Protein AF-A0A1F3SPY7-F1 (afdb_monomer)

Foldseek 3Di:
DPLPLVLCLVCVVVLLVQLCVVPVQDDSVCSVVCSRPLVSSVVSCC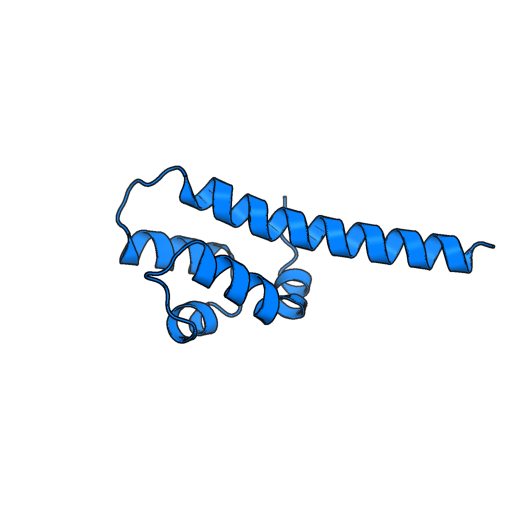VRPHDDPPVPNVSSVVSSVVSVVVVVVVVVVVVVVVVD

Sequence (84 aa):
MKLNEDTIKGKWREIKGEVQKAWGKLTDDDLDKTKGDAKAISGLIQQKYGKTKEGYDKKLTGILKRFEDQKEKAVKEVKKSLKH

Radius of gyration: 14.61 Å; Cα contacts (8 Å, |Δi|>4): 50; chains: 1; bounding box: 44×20×33 Å

Secondary structure (DSSP, 8-state):
----HHHHHHTHHHHHHHHHHH-TTS-HHHHHTTTT-HHHHHHHHHHHH-S--THHHHHHHHHHHHHHHHHHHHHHHHHHHT--

Nearest PDB structures (foldseek):
  1ryk-assembly1_A  TM=7.075E-01  e=6.164E-02  Escherichia coli

pLDDT: mean 81.54, std 9.94, range [45.28, 90.19]

Mean predicted aligned error: 6.25 Å

Structure (mmCIF, N/CA/C/O backbone):
data_AF-A0A1F3SPY7-F1
#
_entry.id   AF-A0A1F3SPY7-F1
#
loop_
_atom_site.group_PDB
_atom_site.id
_atom_site.type_symbol
_atom_site.label_atom_id
_atom_site.label_alt_id
_atom_site.label_comp_id
_atom_site.label_asym_id
_atom_site.label_entity_id
_atom_site.label_seq_id
_atom_site.pdbx_PDB_ins_code
_atom_site.Cartn_x
_atom_site.Cartn_y
_atom_site.Cartn_z
_atom_site.occupancy
_atom_site.B_iso_or_equiv
_atom_site.auth_seq_id
_atom_site.auth_comp_id
_atom_site.auth_asym_id
_atom_site.auth_atom_id
_atom_site.pdbx_PDB_model_num
ATOM 1 N N . MET A 1 1 ? 11.734 10.077 1.292 1.00 45.28 1 MET A N 1
ATOM 2 C CA . MET A 1 1 ? 11.758 9.132 0.154 1.00 45.28 1 MET A CA 1
ATOM 3 C C . MET A 1 1 ? 10.692 9.573 -0.833 1.00 45.28 1 MET A C 1
ATOM 5 O O . MET A 1 1 ? 9.533 9.632 -0.445 1.00 45.28 1 MET A O 1
ATOM 9 N N . LYS A 1 2 ? 11.073 9.979 -2.051 1.00 47.28 2 LYS A N 1
ATOM 10 C CA . LYS A 1 2 ? 10.106 10.169 -3.138 1.00 47.28 2 LYS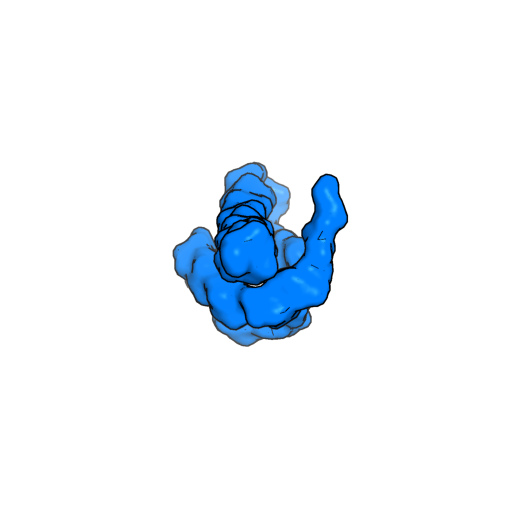 A CA 1
ATOM 11 C C . LYS A 1 2 ? 9.813 8.781 -3.680 1.00 47.28 2 LYS A C 1
ATOM 13 O O . LYS A 1 2 ? 10.681 8.171 -4.287 1.00 47.28 2 LYS A O 1
ATOM 18 N N . LEU A 1 3 ? 8.634 8.277 -3.356 1.00 57.53 3 LEU A N 1
ATOM 19 C CA . LEU A 1 3 ? 8.122 7.049 -3.931 1.00 57.53 3 LEU A CA 1
ATOM 20 C C . LEU A 1 3 ? 7.933 7.318 -5.430 1.00 57.53 3 LEU A C 1
ATOM 22 O O . LEU A 1 3 ? 7.174 8.217 -5.792 1.00 57.53 3 LEU A O 1
ATOM 26 N N . ASN A 1 4 ? 8.671 6.624 -6.295 1.00 62.06 4 ASN A N 1
ATOM 27 C CA . ASN A 1 4 ? 8.546 6.838 -7.736 1.00 62.06 4 ASN A CA 1
ATOM 28 C C . ASN A 1 4 ? 7.179 6.317 -8.200 1.00 62.06 4 ASN A C 1
ATOM 30 O O . ASN A 1 4 ? 6.985 5.106 -8.306 1.00 62.06 4 ASN A O 1
ATOM 34 N N . GLU A 1 5 ? 6.250 7.229 -8.489 1.00 67.00 5 GLU A N 1
ATOM 35 C CA . GLU A 1 5 ? 4.889 6.931 -8.957 1.00 67.00 5 GLU A CA 1
ATOM 36 C C . GLU A 1 5 ? 4.879 5.974 -10.159 1.00 67.00 5 GLU A C 1
ATOM 38 O O . GLU A 1 5 ? 4.060 5.059 -10.214 1.00 67.00 5 GLU A O 1
ATOM 43 N N . ASP A 1 6 ? 5.847 6.100 -11.071 1.00 71.25 6 ASP A N 1
ATOM 44 C CA . ASP A 1 6 ? 6.043 5.179 -12.198 1.00 71.25 6 ASP A CA 1
ATOM 45 C C . ASP A 1 6 ? 6.300 3.730 -11.770 1.00 71.25 6 ASP A C 1
ATOM 47 O O . ASP A 1 6 ? 5.793 2.786 -12.379 1.00 71.25 6 ASP A O 1
ATOM 51 N N . THR A 1 7 ? 7.071 3.528 -10.698 1.00 70.25 7 THR A N 1
ATOM 52 C CA . THR A 1 7 ? 7.352 2.186 -10.173 1.00 70.25 7 THR A CA 1
ATOM 53 C C . THR A 1 7 ? 6.096 1.587 -9.550 1.00 70.25 7 THR A C 1
ATOM 55 O O . THR A 1 7 ? 5.809 0.408 -9.766 1.00 70.25 7 THR A O 1
ATOM 58 N N . ILE A 1 8 ? 5.334 2.396 -8.807 1.00 74.31 8 ILE A N 1
ATOM 59 C CA . ILE A 1 8 ? 4.092 1.937 -8.185 1.00 74.31 8 ILE A CA 1
ATOM 60 C C . ILE A 1 8 ? 3.089 1.560 -9.262 1.00 74.31 8 ILE A C 1
ATOM 62 O O . ILE A 1 8 ? 2.517 0.487 -9.170 1.00 74.31 8 ILE A O 1
ATOM 66 N N . LYS A 1 9 ? 2.927 2.383 -10.307 1.00 75.50 9 LYS A N 1
ATOM 67 C CA . LYS A 1 9 ? 2.023 2.103 -11.431 1.00 75.50 9 LYS A CA 1
ATOM 68 C C . LYS A 1 9 ? 2.361 0.788 -12.129 1.00 75.50 9 LYS A C 1
ATOM 70 O O . LYS A 1 9 ? 1.463 -0.016 -12.366 1.00 75.50 9 LYS A O 1
ATOM 75 N N . GLY A 1 10 ? 3.643 0.527 -12.394 1.00 80.75 10 GLY A N 1
ATOM 76 C CA . GLY A 1 10 ? 4.082 -0.717 -13.037 1.00 80.75 10 GLY A CA 1
ATOM 77 C C . GLY A 1 10 ? 3.799 -1.975 -12.209 1.00 80.75 10 GLY A C 1
ATOM 78 O O . GLY A 1 10 ? 3.429 -3.006 -12.764 1.00 80.75 10 GLY A O 1
ATOM 79 N N . LYS A 1 11 ? 3.919 -1.888 -10.878 1.00 83.69 11 LYS A N 1
ATOM 80 C CA . LYS A 1 11 ? 3.631 -2.994 -9.947 1.00 83.69 11 LYS A CA 1
ATOM 81 C C . LYS A 1 11 ? 2.301 -2.841 -9.211 1.00 83.69 11 LYS A C 1
ATOM 83 O O . LYS A 1 11 ? 2.060 -3.517 -8.210 1.00 83.69 11 LYS A O 1
ATOM 88 N N . TRP A 1 12 ? 1.415 -1.979 -9.708 1.00 85.75 12 TRP A N 1
ATOM 89 C CA . TRP A 1 12 ? 0.232 -1.566 -8.962 1.00 85.75 12 TRP A CA 1
ATOM 90 C C . TRP A 1 12 ? -0.702 -2.741 -8.696 1.00 85.75 12 TRP A C 1
ATOM 92 O O . TRP A 1 12 ? -1.176 -2.894 -7.579 1.00 85.75 12 TRP A O 1
ATOM 102 N N . ARG A 1 13 ? -0.891 -3.633 -9.678 1.00 87.00 13 ARG A N 1
ATOM 103 C CA . ARG A 1 13 ? -1.704 -4.852 -9.509 1.00 87.00 13 ARG A CA 1
ATOM 104 C C . ARG A 1 13 ? -1.196 -5.749 -8.378 1.00 87.00 13 ARG A C 1
ATOM 106 O O . ARG A 1 13 ? -2.006 -6.287 -7.631 1.00 87.00 13 ARG A O 1
ATOM 113 N N . GLU A 1 14 ? 0.120 -5.901 -8.231 1.00 88.31 14 GLU A N 1
ATOM 114 C CA . GLU A 1 14 ? 0.704 -6.713 -7.156 1.00 88.31 14 GLU A CA 1
ATOM 115 C C . GLU A 1 14 ? 0.547 -6.024 -5.795 1.00 88.31 14 GLU A C 1
ATOM 117 O O . GLU A 1 14 ? 0.112 -6.645 -4.824 1.00 88.31 14 GLU A O 1
ATOM 122 N N . ILE A 1 15 ? 0.844 -4.720 -5.739 1.00 88.06 15 ILE A N 1
ATOM 123 C CA . ILE A 1 15 ? 0.707 -3.902 -4.526 1.00 88.06 15 ILE A CA 1
ATOM 124 C C . ILE A 1 15 ? -0.745 -3.910 -4.052 1.00 88.06 15 ILE A C 1
ATOM 126 O O . ILE A 1 15 ? -1.004 -4.155 -2.879 1.00 88.06 15 ILE A O 1
ATOM 130 N N . LYS A 1 16 ? -1.693 -3.708 -4.966 1.00 88.19 16 LYS A N 1
ATOM 131 C CA . LYS A 1 16 ? -3.135 -3.766 -4.725 1.00 88.19 16 LYS A CA 1
ATOM 132 C C . LYS A 1 16 ? -3.550 -5.081 -4.069 1.00 88.19 16 LYS A C 1
ATOM 134 O O . LYS A 1 16 ? -4.263 -5.047 -3.073 1.00 88.19 16 LYS A O 1
ATOM 139 N N . GLY A 1 17 ? -3.063 -6.220 -4.562 1.00 90.00 17 GLY A N 1
ATOM 140 C CA . GLY A 1 17 ? -3.346 -7.528 -3.966 1.00 90.00 17 GLY A CA 1
ATOM 141 C C . GLY A 1 17 ? -2.799 -7.673 -2.539 1.00 90.00 17 GLY A C 1
ATOM 142 O O . GLY A 1 17 ? -3.503 -8.157 -1.654 1.00 90.00 17 GLY A O 1
ATOM 143 N N . GLU A 1 18 ? -1.570 -7.216 -2.282 1.00 89.94 18 GLU A N 1
ATOM 144 C CA . GLU A 1 18 ? -0.983 -7.208 -0.929 1.00 89.94 18 GLU A CA 1
ATOM 145 C C . GLU A 1 18 ? -1.739 -6.259 0.014 1.00 89.94 18 GLU A C 1
ATOM 147 O O . GLU A 1 18 ? -1.987 -6.591 1.174 1.00 89.94 18 GLU A O 1
ATOM 152 N N . VAL A 1 19 ? -2.150 -5.092 -0.488 1.00 88.69 19 VAL A N 1
ATOM 153 C CA . VAL A 1 19 ? -2.952 -4.107 0.241 1.00 88.69 19 VAL A CA 1
ATOM 154 C C . VAL A 1 19 ? -4.328 -4.701 0.567 1.00 88.69 19 VAL A C 1
ATOM 156 O O . VAL A 1 19 ? -4.720 -4.728 1.727 1.00 88.69 19 VAL A O 1
ATOM 159 N N . GLN A 1 20 ? -5.041 -5.287 -0.390 1.00 89.31 20 GLN A N 1
ATOM 160 C CA . GLN A 1 20 ? -6.330 -5.937 -0.136 1.00 89.31 20 GLN A CA 1
ATOM 161 C C . GLN A 1 20 ? -6.220 -7.051 0.921 1.00 89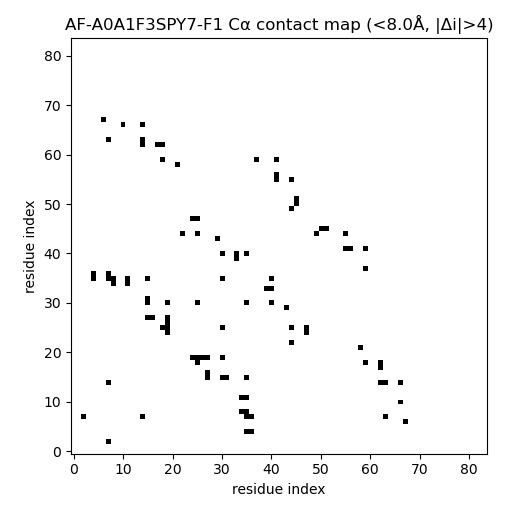.31 20 GLN A C 1
ATOM 163 O O . GLN A 1 20 ? -7.046 -7.134 1.828 1.00 89.31 20 GLN A O 1
ATOM 168 N N . LYS A 1 21 ? -5.160 -7.870 0.870 1.00 89.50 21 LYS A N 1
ATOM 169 C CA . LYS A 1 21 ? -4.880 -8.881 1.906 1.00 89.50 21 LYS A CA 1
ATOM 170 C C . LYS A 1 21 ? -4.602 -8.252 3.272 1.00 89.50 21 LYS A C 1
ATOM 172 O O . LYS A 1 21 ? -5.057 -8.757 4.296 1.00 89.50 21 LYS A O 1
ATOM 177 N N . ALA A 1 22 ? -3.838 -7.162 3.308 1.00 87.12 22 ALA A N 1
ATOM 178 C CA . ALA A 1 22 ? -3.487 -6.471 4.543 1.00 87.12 22 ALA A CA 1
ATOM 179 C C . ALA A 1 22 ? -4.676 -5.721 5.168 1.00 87.12 22 ALA A C 1
ATOM 181 O O . ALA A 1 22 ? -4.731 -5.611 6.399 1.00 87.12 22 ALA A O 1
ATOM 182 N N . TRP A 1 23 ? -5.603 -5.242 4.335 1.00 87.19 23 TRP A N 1
ATOM 183 C CA . TRP A 1 23 ? -6.802 -4.492 4.690 1.00 87.19 23 TRP A CA 1
ATOM 184 C C . TRP A 1 23 ? -8.044 -5.123 4.052 1.00 87.19 23 TRP A C 1
ATOM 186 O O . TRP A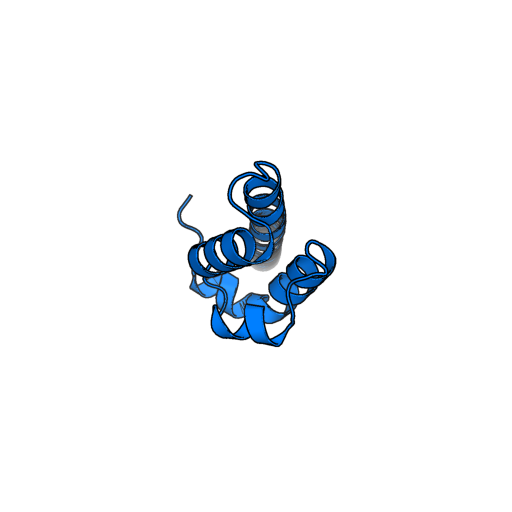 1 23 ? -8.578 -4.613 3.073 1.00 87.19 23 TRP A O 1
ATOM 196 N N . GLY A 1 24 ? -8.571 -6.185 4.664 1.00 86.25 24 GLY A N 1
ATOM 197 C CA . GLY A 1 24 ? -9.747 -6.901 4.146 1.00 86.25 24 GLY A CA 1
ATOM 198 C C . GLY A 1 24 ? -11.056 -6.094 4.038 1.00 86.25 24 GLY A C 1
ATOM 199 O O . GLY A 1 24 ? -12.030 -6.621 3.517 1.00 86.25 24 GLY A O 1
ATOM 200 N N . LYS A 1 25 ? -11.115 -4.838 4.518 1.00 85.88 25 LYS A N 1
ATOM 201 C CA . LYS A 1 25 ? -12.254 -3.928 4.269 1.00 85.88 25 LYS A CA 1
ATOM 202 C C . LYS A 1 25 ? -12.111 -3.123 2.973 1.00 85.88 25 LYS A C 1
ATOM 204 O O . LYS A 1 25 ? -13.083 -2.499 2.554 1.00 85.88 25 LYS A O 1
ATOM 209 N N . LEU A 1 26 ? -10.913 -3.055 2.393 1.00 88.31 26 LEU A N 1
ATOM 210 C CA . LEU A 1 26 ? -10.701 -2.398 1.107 1.00 88.31 26 LEU A CA 1
ATOM 211 C C . LEU A 1 26 ? -11.052 -3.382 0.003 1.00 88.31 26 LEU A C 1
ATOM 213 O O . LEU A 1 26 ? -10.589 -4.523 0.012 1.00 88.31 26 LEU A O 1
ATOM 217 N N . THR A 1 27 ? -11.863 -2.933 -0.946 1.00 89.25 27 THR A N 1
ATOM 218 C CA . THR A 1 27 ? -12.156 -3.717 -2.142 1.00 89.25 27 THR A CA 1
ATOM 219 C C . THR A 1 27 ? -11.138 -3.433 -3.237 1.00 89.25 27 THR A C 1
ATOM 221 O O . THR A 1 27 ? -10.465 -2.399 -3.240 1.00 89.25 27 THR A O 1
ATOM 224 N N . ASP A 1 28 ? -11.041 -4.362 -4.185 1.00 88.56 28 ASP A N 1
ATOM 225 C CA . ASP A 1 28 ? -10.260 -4.173 -5.402 1.00 88.56 28 ASP A CA 1
ATOM 226 C C . ASP A 1 28 ? -10.672 -2.869 -6.122 1.00 88.56 28 ASP A C 1
ATOM 228 O O . ASP A 1 28 ? -9.811 -2.078 -6.493 1.00 88.56 28 ASP A O 1
ATOM 232 N N . ASP A 1 29 ? -11.969 -2.573 -6.212 1.00 90.19 29 ASP A N 1
ATOM 233 C CA . ASP A 1 29 ? -12.486 -1.347 -6.837 1.00 90.19 29 ASP A CA 1
ATOM 234 C C . ASP A 1 29 ? -12.059 -0.062 -6.100 1.00 90.19 29 ASP A C 1
ATOM 236 O O . ASP A 1 29 ? -11.583 0.887 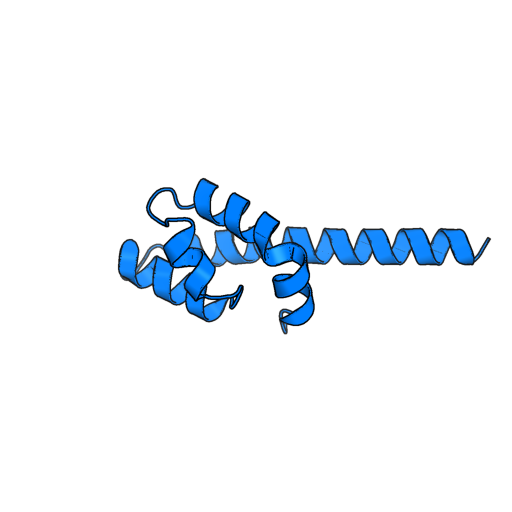-6.725 1.00 90.19 29 ASP A O 1
ATOM 240 N N . ASP A 1 30 ? -12.158 -0.043 -4.762 1.00 89.81 30 ASP A N 1
ATOM 241 C CA . ASP A 1 30 ? -11.711 1.097 -3.946 1.00 89.81 30 ASP A CA 1
ATOM 242 C C . ASP A 1 30 ? -10.227 1.399 -4.205 1.00 89.81 30 ASP A C 1
ATOM 244 O O . ASP A 1 30 ? -9.830 2.552 -4.374 1.00 89.81 30 ASP A O 1
ATOM 248 N N . LEU A 1 31 ? -9.398 0.353 -4.255 1.00 88.75 31 LEU A N 1
ATOM 249 C CA . LEU A 1 31 ? -7.976 0.502 -4.528 1.00 88.75 31 LEU A CA 1
ATOM 250 C C . LEU A 1 31 ? -7.745 0.955 -5.970 1.00 88.75 31 LEU A C 1
ATOM 252 O O . LEU A 1 31 ? -6.934 1.849 -6.196 1.00 88.75 31 LEU A O 1
ATOM 256 N N . ASP A 1 32 ? -8.471 0.417 -6.947 1.00 89.44 32 ASP A N 1
ATOM 257 C CA . ASP A 1 32 ? -8.304 0.777 -8.358 1.00 89.44 32 ASP A CA 1
ATOM 258 C C . ASP A 1 32 ? -8.442 2.283 -8.609 1.00 89.44 32 ASP A C 1
ATOM 260 O O . ASP A 1 32 ? -7.611 2.892 -9.288 1.00 89.44 32 ASP A O 1
ATOM 264 N N . LYS A 1 33 ? -9.412 2.911 -7.935 1.00 88.56 33 LYS A N 1
ATOM 265 C CA . LYS A 1 33 ? -9.665 4.359 -7.987 1.00 88.56 33 LYS A CA 1
ATOM 266 C C . LYS A 1 33 ? -8.469 5.206 -7.562 1.00 88.56 33 LYS A C 1
ATOM 268 O O . LYS A 1 33 ? -8.344 6.346 -8.004 1.00 88.56 33 LYS A O 1
ATOM 273 N N . THR A 1 34 ? -7.568 4.657 -6.749 1.00 87.12 34 THR A N 1
ATOM 274 C CA . THR A 1 34 ? -6.343 5.352 -6.327 1.00 87.12 34 THR A CA 1
ATOM 275 C C . THR A 1 34 ? -5.255 5.344 -7.394 1.00 87.12 34 THR A C 1
ATOM 277 O O . THR A 1 34 ? -4.307 6.113 -7.281 1.00 87.12 34 THR A O 1
ATOM 280 N N . LYS A 1 35 ? -5.358 4.488 -8.424 1.00 84.12 35 LYS A N 1
ATOM 281 C CA . LYS A 1 35 ? -4.358 4.318 -9.498 1.00 84.12 35 LYS A CA 1
ATOM 282 C C . LYS A 1 35 ? -2.921 4.115 -8.993 1.00 84.12 35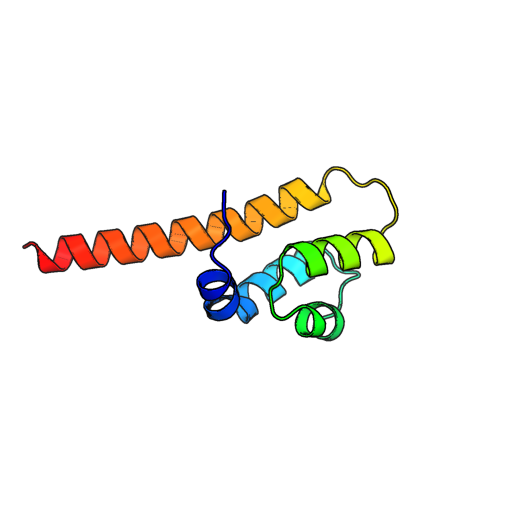 LYS A C 1
ATOM 284 O O . LYS A 1 35 ? -1.961 4.448 -9.688 1.00 84.12 35 LYS A O 1
ATOM 289 N N . GLY A 1 36 ? -2.775 3.578 -7.784 1.00 79.88 36 GLY A N 1
ATOM 290 C CA . GLY A 1 36 ? -1.485 3.390 -7.133 1.00 79.88 36 GLY A CA 1
ATOM 291 C C . GLY A 1 36 ? -0.888 4.631 -6.493 1.00 79.88 36 GLY A C 1
ATOM 292 O O . GLY A 1 36 ? 0.297 4.645 -6.179 1.00 79.88 36 GLY A O 1
ATOM 293 N N . ASP A 1 37 ? -1.683 5.664 -6.247 1.00 84.69 37 ASP A N 1
ATOM 294 C CA . ASP A 1 37 ? -1.238 6.790 -5.446 1.00 84.69 37 ASP A CA 1
ATOM 295 C C . ASP A 1 37 ? -1.234 6.422 -3.952 1.00 84.69 37 ASP A C 1
ATOM 297 O O . ASP A 1 37 ? -2.269 6.155 -3.336 1.00 84.69 37 ASP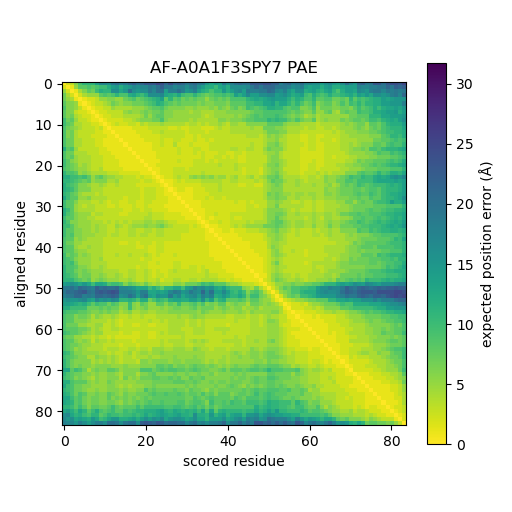 A O 1
ATOM 301 N N . ALA A 1 38 ? -0.046 6.412 -3.346 1.00 80.94 38 ALA A N 1
ATOM 302 C CA . ALA A 1 38 ? 0.130 6.040 -1.943 1.00 80.94 38 ALA A CA 1
ATOM 303 C C . ALA A 1 38 ? -0.629 6.959 -0.970 1.00 80.94 38 ALA A C 1
ATOM 305 O O . ALA A 1 38 ? -1.117 6.488 0.061 1.00 80.94 38 ALA A O 1
ATOM 306 N N . LYS A 1 39 ? -0.771 8.254 -1.289 1.00 83.44 39 LYS A N 1
ATOM 307 C CA . LYS A 1 39 ? -1.531 9.190 -0.450 1.00 83.44 39 LYS A CA 1
ATOM 308 C C . LYS A 1 39 ? -3.025 8.909 -0.549 1.00 83.44 39 LYS A C 1
ATOM 310 O O . LYS A 1 39 ? -3.696 8.886 0.480 1.00 83.44 39 LYS A O 1
ATOM 315 N N . ALA A 1 40 ? -3.534 8.652 -1.751 1.00 87.31 40 ALA A N 1
ATOM 316 C CA . ALA A 1 40 ? -4.930 8.303 -1.976 1.00 87.31 40 ALA A CA 1
ATOM 317 C C . ALA A 1 40 ? -5.300 6.991 -1.271 1.00 87.31 40 ALA A C 1
ATOM 319 O O . ALA A 1 40 ? -6.331 6.935 -0.605 1.00 87.31 40 ALA A O 1
ATOM 320 N N . ILE A 1 41 ? -4.432 5.972 -1.324 1.00 86.75 41 ILE A N 1
ATOM 321 C CA . ILE A 1 41 ? -4.615 4.712 -0.579 1.00 86.75 41 ILE A CA 1
ATOM 322 C C . ILE A 1 41 ? -4.660 4.976 0.927 1.00 86.75 41 ILE A C 1
ATOM 324 O O . ILE A 1 41 ? -5.555 4.478 1.609 1.00 86.75 41 ILE A O 1
ATOM 328 N N . SER A 1 42 ? -3.731 5.783 1.451 1.00 84.94 42 SER A N 1
ATOM 329 C CA . SER A 1 42 ? -3.717 6.156 2.871 1.00 84.94 42 SER A CA 1
ATOM 330 C C . SER A 1 42 ? -5.006 6.884 3.277 1.00 84.94 42 SER A C 1
ATOM 332 O O . SER A 1 42 ? -5.613 6.535 4.289 1.00 84.94 42 SER A O 1
ATOM 334 N N . GLY A 1 43 ? -5.496 7.814 2.450 1.00 87.38 43 GLY A N 1
ATOM 335 C CA . GLY A 1 43 ? -6.777 8.496 2.659 1.00 87.38 43 GLY A CA 1
ATOM 336 C C . GLY A 1 43 ? -7.972 7.537 2.674 1.00 87.38 43 GLY A C 1
ATOM 337 O O . GLY A 1 43 ? -8.806 7.605 3.576 1.00 87.38 43 GLY A O 1
ATOM 338 N N . LEU A 1 44 ? -8.020 6.584 1.740 1.00 88.38 44 LEU A N 1
ATOM 339 C CA . LEU A 1 44 ? -9.064 5.556 1.670 1.00 88.38 44 LEU A CA 1
ATOM 340 C C . LEU A 1 44 ? -9.061 4.642 2.899 1.00 88.38 44 LEU A C 1
ATOM 342 O O . LEU A 1 44 ? -10.114 4.351 3.470 1.00 88.38 44 LEU A O 1
ATOM 346 N N . ILE A 1 45 ? -7.872 4.228 3.345 1.00 86.38 45 ILE A N 1
ATOM 347 C CA . ILE A 1 45 ? -7.701 3.456 4.578 1.00 86.38 45 ILE A CA 1
ATOM 348 C C . ILE A 1 45 ? -8.222 4.256 5.774 1.00 86.38 45 ILE A C 1
ATOM 350 O O . ILE A 1 45 ? -9.001 3.724 6.564 1.00 86.38 45 ILE A O 1
ATOM 354 N N . GLN A 1 46 ? -7.839 5.528 5.901 1.00 85.81 46 GLN A N 1
ATOM 355 C CA . GLN A 1 46 ? -8.301 6.393 6.989 1.00 85.81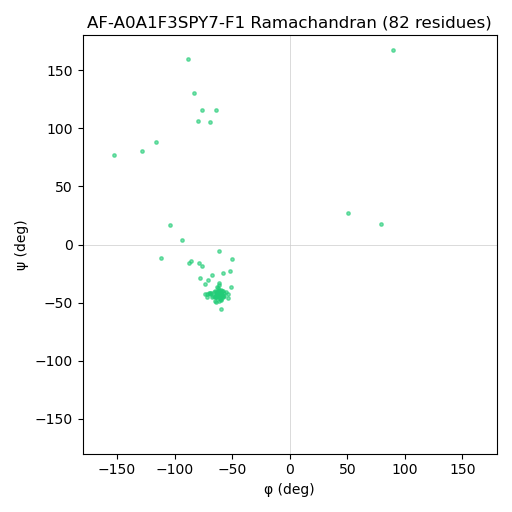 46 GLN A CA 1
ATOM 356 C C . GLN A 1 46 ? -9.825 6.574 6.970 1.00 85.81 46 GLN A C 1
ATOM 358 O O . GLN A 1 46 ? -10.453 6.512 8.025 1.00 85.81 46 GLN A O 1
ATOM 363 N N . GLN A 1 47 ? -10.440 6.721 5.794 1.00 87.19 47 GLN A N 1
ATOM 364 C CA . GLN A 1 47 ? -11.896 6.833 5.662 1.00 87.19 47 GLN A CA 1
ATOM 365 C C . GLN A 1 47 ? -12.629 5.539 6.045 1.00 87.19 47 GLN A C 1
ATOM 367 O O . GLN A 1 47 ? -13.619 5.589 6.768 1.00 87.19 47 GLN A O 1
ATOM 372 N N . LYS A 1 48 ? -12.147 4.370 5.602 1.00 86.44 48 LYS A N 1
ATOM 373 C CA . LYS A 1 48 ? -12.806 3.071 5.855 1.00 86.44 48 LYS A CA 1
ATOM 374 C C . LYS A 1 48 ? -12.559 2.530 7.267 1.00 86.44 48 LYS A C 1
ATOM 376 O O . LYS A 1 48 ? -13.374 1.765 7.788 1.00 86.44 48 LYS A O 1
ATOM 381 N N . TYR A 1 49 ? -11.421 2.868 7.873 1.00 83.31 49 TYR A N 1
ATOM 382 C CA . TYR A 1 49 ? -11.002 2.331 9.170 1.00 83.31 49 TYR A CA 1
ATOM 383 C C . TYR A 1 49 ? -10.985 3.346 10.324 1.00 83.31 49 TYR A C 1
ATOM 385 O O . TYR A 1 49 ? -10.891 2.909 11.470 1.00 83.31 49 TYR A O 1
ATOM 393 N N . GLY A 1 50 ? -11.111 4.650 10.064 1.00 79.19 50 GLY A N 1
ATOM 394 C CA . GLY A 1 50 ? -11.138 5.705 11.082 1.00 79.19 50 GLY A CA 1
ATOM 395 C C . GLY A 1 50 ? -9.762 6.281 11.462 1.00 79.19 50 GLY A C 1
ATOM 396 O O . GLY A 1 50 ? -8.717 5.723 11.126 1.00 79.19 50 GLY A O 1
ATOM 397 N N . LYS A 1 51 ? -9.793 7.419 12.181 1.00 60.28 51 LYS A N 1
ATOM 398 C CA . LYS A 1 51 ? -8.701 8.403 12.392 1.00 60.28 51 LYS A CA 1
ATOM 399 C C . LYS A 1 51 ? -7.344 7.881 12.888 1.00 60.28 51 LYS A C 1
ATOM 401 O O . LYS A 1 51 ? -6.351 8.569 12.685 1.00 60.28 51 LYS A O 1
ATOM 406 N N . THR A 1 52 ? -7.256 6.727 13.537 1.00 58.97 52 THR A N 1
ATOM 407 C CA . THR A 1 52 ? -6.043 6.384 14.300 1.00 58.97 52 THR A CA 1
ATOM 408 C C . THR A 1 52 ? -5.854 4.883 14.386 1.00 58.97 52 THR A C 1
ATOM 410 O O . THR A 1 52 ? -6.064 4.241 15.410 1.00 58.97 52 THR A O 1
ATOM 413 N N . LYS A 1 53 ? -5.388 4.292 13.294 1.00 58.75 53 LYS A N 1
ATOM 414 C CA . LYS A 1 53 ? -4.557 3.099 13.431 1.00 58.75 53 LYS A CA 1
ATOM 415 C C . LYS A 1 53 ? -3.191 3.456 12.883 1.00 58.75 53 LYS A C 1
ATOM 417 O O . LYS A 1 53 ? -2.904 3.254 11.708 1.00 58.75 53 LYS A O 1
ATOM 422 N N . GLU A 1 54 ? -2.347 3.990 13.763 1.00 61.50 54 GLU A N 1
ATOM 423 C CA . GLU A 1 54 ? -0.930 4.314 13.518 1.00 61.50 54 GLU A CA 1
ATOM 424 C C . GLU A 1 54 ? -0.126 3.149 12.900 1.00 61.50 54 GLU A C 1
ATOM 426 O O . GLU A 1 54 ? 0.972 3.335 12.383 1.00 61.50 54 GLU A O 1
ATOM 431 N N . GLY A 1 55 ? -0.676 1.931 12.886 1.00 67.94 55 GLY A N 1
ATOM 432 C CA . GLY A 1 55 ? -0.093 0.784 12.195 1.00 67.94 55 GLY A CA 1
ATOM 433 C C . GLY A 1 55 ? -0.261 0.769 10.670 1.00 67.94 55 GLY A C 1
ATOM 434 O O . GLY A 1 55 ? 0.475 0.044 10.001 1.00 67.94 55 GLY A O 1
ATOM 435 N N . TYR A 1 56 ? -1.199 1.524 10.090 1.00 76.31 56 TYR A N 1
ATOM 436 C CA . TYR A 1 56 ? -1.493 1.409 8.657 1.00 76.31 56 TYR A CA 1
ATOM 437 C C . TYR A 1 56 ? -0.420 2.017 7.769 1.00 76.31 56 TYR A C 1
ATOM 439 O O . TYR A 1 56 ? -0.017 1.387 6.794 1.00 76.31 56 TYR A O 1
ATOM 447 N N . ASP A 1 57 ? 0.089 3.187 8.138 1.00 76.50 57 ASP A N 1
ATOM 448 C CA . ASP A 1 57 ? 1.126 3.859 7.362 1.00 76.50 57 ASP A CA 1
ATOM 449 C C . ASP A 1 57 ? 2.419 3.031 7.333 1.00 76.50 57 ASP A C 1
ATOM 451 O O . ASP A 1 57 ? 3.005 2.808 6.273 1.00 76.50 57 ASP A O 1
ATOM 455 N N . LYS A 1 58 ? 2.786 2.423 8.473 1.00 82.69 58 LYS A N 1
ATOM 456 C CA . LYS A 1 58 ? 3.910 1.476 8.555 1.00 82.69 58 LYS A CA 1
ATOM 457 C C . LYS A 1 58 ? 3.711 0.256 7.661 1.00 82.69 58 LYS A C 1
ATOM 459 O O . LYS A 1 58 ? 4.650 -0.164 6.989 1.00 82.69 58 LYS A O 1
ATOM 464 N N . LYS A 1 59 ? 2.507 -0.323 7.644 1.00 86.00 59 LYS A N 1
ATOM 465 C CA . LYS A 1 59 ? 2.210 -1.512 6.834 1.00 86.00 59 LYS A CA 1
ATOM 466 C C . LYS A 1 59 ? 2.222 -1.175 5.340 1.00 86.00 59 LYS A C 1
ATOM 468 O O . LYS A 1 59 ? 2.817 -1.917 4.565 1.00 86.00 59 LYS A O 1
ATOM 473 N N . LEU A 1 60 ? 1.653 -0.030 4.953 1.00 84.19 60 LEU A N 1
ATOM 474 C CA . LEU A 1 60 ? 1.630 0.456 3.569 1.00 84.19 60 LEU A CA 1
ATOM 475 C C . LEU A 1 60 ? 3.046 0.760 3.088 1.00 84.19 60 LEU A C 1
ATOM 477 O O . LEU A 1 60 ? 3.473 0.250 2.057 1.00 84.19 60 LEU A O 1
ATOM 481 N N . THR A 1 61 ? 3.809 1.495 3.894 1.00 85.25 61 THR A N 1
ATOM 482 C CA . THR A 1 61 ? 5.223 1.780 3.644 1.00 85.25 61 THR A CA 1
ATOM 483 C C . THR A 1 61 ? 6.048 0.497 3.548 1.00 85.25 61 THR A C 1
ATOM 485 O O . THR A 1 61 ? 6.908 0.391 2.680 1.00 85.25 61 THR A O 1
ATOM 488 N N . GLY A 1 62 ? 5.779 -0.506 4.388 1.00 87.19 62 GLY A N 1
ATOM 489 C CA . GLY A 1 62 ? 6.454 -1.804 4.338 1.00 87.19 62 GLY A CA 1
ATOM 490 C C . GLY A 1 62 ? 6.199 -2.559 3.033 1.00 87.19 62 GLY A C 1
ATOM 491 O O . GLY A 1 62 ? 7.146 -3.053 2.420 1.00 87.19 62 GLY A O 1
ATOM 492 N N . ILE A 1 63 ? 4.942 -2.594 2.579 1.00 87.62 63 ILE A N 1
ATOM 493 C CA . ILE A 1 63 ? 4.565 -3.179 1.285 1.00 87.62 63 ILE A CA 1
ATOM 494 C C . ILE A 1 63 ? 5.310 -2.444 0.168 1.00 87.62 63 ILE A C 1
ATOM 496 O O . ILE A 1 63 ? 6.071 -3.059 -0.572 1.00 87.62 63 ILE A O 1
ATOM 500 N N . LEU A 1 64 ? 5.178 -1.119 0.099 1.00 83.81 64 LEU A N 1
ATOM 501 C CA . LEU A 1 64 ? 5.803 -0.290 -0.935 1.00 83.81 64 LEU A CA 1
ATOM 502 C C . LEU A 1 64 ? 7.331 -0.443 -0.974 1.00 83.81 64 LEU A C 1
ATOM 504 O O . LEU A 1 64 ? 7.910 -0.644 -2.042 1.00 83.81 64 LEU A O 1
ATOM 508 N N . LYS A 1 65 ? 7.983 -0.446 0.193 1.00 85.94 65 LYS A N 1
ATOM 509 C CA . LYS A 1 65 ? 9.433 -0.628 0.319 1.00 85.94 65 LYS A CA 1
ATOM 510 C C . LYS A 1 65 ? 9.896 -1.989 -0.199 1.00 85.94 65 LYS A C 1
ATOM 512 O O . LYS A 1 65 ? 10.950 -2.072 -0.824 1.00 85.94 65 LYS A O 1
ATOM 517 N N . ARG A 1 66 ? 9.115 -3.053 0.021 1.00 85.38 66 ARG A N 1
ATOM 518 C CA . ARG A 1 66 ? 9.420 -4.390 -0.511 1.00 85.38 66 ARG A CA 1
ATOM 519 C C . ARG A 1 66 ? 9.442 -4.386 -2.040 1.00 85.38 66 ARG A C 1
ATOM 521 O O . ARG A 1 66 ? 10.303 -5.028 -2.638 1.00 85.38 66 ARG A O 1
ATOM 528 N N . PHE A 1 67 ? 8.524 -3.656 -2.670 1.00 81.88 67 PHE A N 1
ATOM 529 C CA . PHE A 1 67 ? 8.459 -3.558 -4.127 1.00 81.88 67 PHE A CA 1
ATOM 530 C C . PHE A 1 67 ? 9.573 -2.687 -4.722 1.00 81.88 67 PHE A C 1
ATOM 532 O O . PHE A 1 67 ? 10.081 -3.020 -5.795 1.00 81.88 67 PHE A O 1
ATOM 539 N N . GLU A 1 68 ? 10.005 -1.632 -4.026 1.00 81.62 68 GLU A N 1
ATOM 540 C CA . GLU A 1 68 ? 11.191 -0.865 -4.432 1.00 81.62 68 GLU A CA 1
ATOM 541 C C . GLU A 1 68 ? 12.476 -1.703 -4.346 1.00 81.62 68 GLU A C 1
ATOM 543 O O . GLU A 1 68 ? 13.239 -1.746 -5.313 1.00 81.62 68 GLU A O 1
ATOM 548 N N . ASP A 1 69 ? 12.678 -2.445 -3.251 1.00 83.12 69 ASP A N 1
ATOM 549 C CA . ASP A 1 69 ? 13.845 -3.326 -3.071 1.00 83.12 69 ASP A CA 1
ATOM 550 C C . ASP A 1 69 ? 13.911 -4.426 -4.146 1.00 83.12 69 ASP A C 1
ATOM 552 O O . ASP A 1 69 ? 14.972 -4.700 -4.709 1.00 83.12 69 ASP A O 1
ATOM 556 N N . GLN A 1 70 ? 12.761 -5.007 -4.504 1.00 80.12 70 GLN A N 1
ATOM 557 C CA . GLN A 1 70 ? 12.650 -5.992 -5.585 1.00 80.12 70 GLN A CA 1
ATOM 558 C C . GLN A 1 70 ? 13.101 -5.428 -6.941 1.00 80.12 70 GLN A C 1
ATOM 560 O O . GLN A 1 70 ? 13.810 -6.108 -7.683 1.00 80.12 70 GLN A O 1
ATOM 565 N N . LYS A 1 71 ? 12.719 -4.186 -7.273 1.00 78.25 71 LYS A N 1
ATOM 566 C CA . LYS A 1 71 ? 13.167 -3.526 -8.509 1.00 78.25 71 LYS A CA 1
ATOM 567 C C . LYS A 1 71 ? 14.664 -3.237 -8.464 1.00 78.25 71 LYS A C 1
ATOM 569 O O . LYS A 1 71 ? 15.355 -3.497 -9.445 1.00 78.25 71 LYS A O 1
ATOM 574 N N . GLU A 1 72 ? 15.167 -2.709 -7.351 1.00 81.00 72 GLU A N 1
ATOM 575 C CA . GLU A 1 72 ? 16.585 -2.372 -7.220 1.00 81.00 72 GLU A CA 1
ATOM 576 C C . GLU A 1 72 ? 17.472 -3.616 -7.365 1.00 81.00 72 GLU A C 1
ATOM 578 O O . GLU A 1 72 ? 18.458 -3.585 -8.103 1.00 81.00 72 GLU A O 1
ATOM 583 N N . LYS A 1 73 ? 17.083 -4.733 -6.739 1.00 83.31 73 LYS A N 1
ATOM 584 C CA . LYS A 1 73 ? 17.764 -6.025 -6.888 1.00 83.31 73 LYS A CA 1
ATOM 585 C C . LYS A 1 73 ? 17.729 -6.529 -8.324 1.00 83.31 73 LYS A C 1
ATOM 587 O O . LYS A 1 73 ? 18.782 -6.856 -8.859 1.00 83.31 73 LYS A O 1
ATOM 592 N N . ALA A 1 74 ? 16.563 -6.519 -8.972 1.00 84.69 74 ALA A N 1
ATOM 593 C CA . ALA A 1 74 ? 16.446 -6.942 -10.366 1.00 84.69 74 ALA A CA 1
ATOM 594 C C . ALA A 1 74 ? 17.340 -6.103 -11.298 1.00 84.69 74 ALA A C 1
ATOM 596 O O . ALA A 1 74 ? 18.060 -6.647 -12.130 1.00 84.69 74 ALA A O 1
ATOM 597 N N . VAL A 1 75 ? 17.367 -4.778 -11.117 1.00 85.62 75 VAL A N 1
ATOM 598 C CA . VAL A 1 75 ? 18.224 -3.879 -11.907 1.00 85.62 75 VAL A CA 1
ATOM 599 C C . VAL A 1 75 ? 19.710 -4.127 -11.632 1.00 85.62 75 VAL A C 1
ATOM 601 O O . VAL A 1 75 ? 20.512 -4.100 -12.567 1.00 85.62 75 VAL A O 1
ATOM 604 N N . LYS A 1 76 ? 20.100 -4.357 -10.372 1.00 86.50 76 LYS A N 1
ATOM 605 C CA . LYS A 1 76 ? 21.493 -4.657 -10.000 1.00 86.50 76 LYS A CA 1
ATOM 606 C C . LYS A 1 76 ? 21.969 -5.981 -10.594 1.00 86.50 76 LYS A C 1
ATOM 608 O O . LYS A 1 76 ? 23.063 -6.007 -11.149 1.00 86.50 76 LYS A O 1
ATOM 613 N N . GLU A 1 77 ? 21.152 -7.029 -10.536 1.00 88.12 77 GLU A N 1
ATOM 614 C CA . GLU A 1 77 ? 21.484 -8.340 -11.107 1.00 88.12 77 GLU A CA 1
ATOM 615 C C . GLU A 1 77 ? 21.632 -8.270 -12.632 1.00 88.12 77 GLU A C 1
ATOM 617 O O . GLU A 1 77 ? 22.632 -8.739 -13.173 1.00 88.12 77 GLU A O 1
ATOM 622 N N . VAL A 1 78 ? 20.719 -7.579 -13.326 1.00 88.62 78 VAL A N 1
ATOM 623 C CA . VAL A 1 78 ? 20.834 -7.355 -14.779 1.00 88.62 78 VAL A CA 1
ATOM 624 C C . VAL A 1 78 ? 22.114 -6.585 -15.117 1.00 88.62 78 VAL A C 1
ATOM 626 O O . VAL A 1 78 ? 22.874 -6.995 -15.991 1.00 88.62 78 VAL A O 1
ATOM 629 N N . LYS A 1 79 ? 22.413 -5.495 -14.394 1.00 89.44 79 LYS A N 1
ATOM 630 C CA . LYS A 1 79 ? 23.654 -4.724 -14.598 1.00 89.44 79 LYS A CA 1
ATOM 631 C C . LYS A 1 79 ? 24.915 -5.544 -14.330 1.00 89.44 79 LYS A C 1
ATOM 633 O O . LYS A 1 79 ? 25.925 -5.312 -14.987 1.00 89.44 79 LYS A O 1
ATOM 638 N N . LYS A 1 80 ? 24.875 -6.461 -13.362 1.00 88.62 80 LYS A N 1
ATOM 639 C CA . LYS A 1 80 ? 25.987 -7.360 -13.036 1.00 88.62 80 LYS A CA 1
ATOM 640 C C . LYS A 1 80 ? 26.208 -8.387 -14.147 1.00 88.62 80 LYS A C 1
ATOM 642 O O . LYS A 1 80 ? 27.350 -8.592 -14.535 1.00 88.62 80 LYS A O 1
ATOM 647 N N . SER A 1 81 ? 25.133 -8.954 -14.695 1.00 85.75 81 SER A N 1
ATOM 648 C CA . SER A 1 81 ? 25.195 -9.916 -15.802 1.00 85.75 81 SER A CA 1
ATOM 649 C C . SER A 1 81 ? 25.674 -9.307 -17.124 1.00 85.75 81 SER A C 1
ATOM 651 O O . SER A 1 81 ? 26.206 -10.032 -17.949 1.00 85.75 81 SER A O 1
ATOM 653 N N . LEU A 1 82 ? 25.479 -8.000 -17.334 1.00 86.44 82 LEU A N 1
ATOM 654 C CA . LEU A 1 82 ? 25.954 -7.276 -18.524 1.00 86.44 82 LEU A CA 1
ATOM 655 C C . LEU A 1 82 ? 27.406 -6.782 -18.405 1.00 86.44 82 LEU A C 1
ATOM 657 O O . LEU A 1 82 ? 27.981 -6.334 -19.391 1.00 86.44 82 LEU A O 1
ATOM 661 N N . LYS A 1 83 ? 27.975 -6.786 -17.194 1.00 82.69 83 LYS A N 1
ATOM 662 C CA . LYS A 1 83 ? 29.357 -6.359 -16.919 1.00 82.69 83 LYS A CA 1
ATOM 663 C C . LYS A 1 83 ? 30.363 -7.518 -16.926 1.00 82.69 83 LYS A C 1
ATOM 665 O O . LYS A 1 83 ? 31.521 -7.277 -16.589 1.00 82.69 83 LYS A O 1
ATOM 670 N N . HIS A 1 84 ? 29.924 -8.734 -17.245 1.00 62.69 84 HIS A N 1
ATOM 671 C CA . HIS A 1 84 ? 30.766 -9.925 -17.320 1.00 62.69 84 HIS A CA 1
ATOM 672 C C . HIS A 1 84 ? 30.941 -10.373 -18.768 1.00 62.69 84 HIS A C 1
ATOM 674 O O . HIS A 1 84 ? 29.958 -10.237 -19.529 1.00 62.69 84 HIS A O 1
#

Solvent-accessible surface area (backbone atoms only — not comparable to full-atom values): 4944 Å² total; per-residue (Å²): 131,84,77,55,61,70,59,36,50,76,44,25,73,61,52,48,53,54,46,35,68,76,35,76,87,50,47,72,68,65,51,56,77,34,65,50,36,68,67,50,47,52,50,51,49,38,70,78,70,41,96,78,58,83,62,51,64,57,51,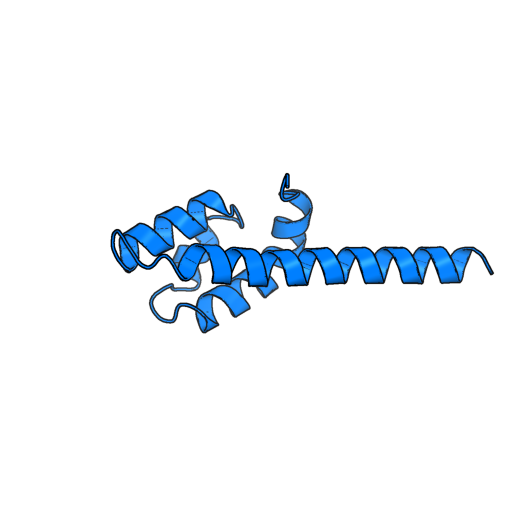52,51,50,55,54,50,52,56,52,51,52,50,52,51,52,53,50,51,53,55,53,64,70,73,104